Protein AF-A0A9E3PSV3-F1 (afdb_monomer_lite)

Foldseek 3Di:
DKWKAKDAPVDTGDTDPDQVVRLVVCVVVVQWDQDPVNPDIGGPGDIFMWIQDPVGDTDGPDPDDD

Sequence (66 aa):
MGRYRYRTRVLIGPWRDTAERAAADAVRSRQARFEADDAGLVWLVPGTIELADDRGQARGLDRDEA

pLDDT: mean 85.23, std 15.42, range [38.38, 96.69]

Radius of gyration: 11.39 Å; chains: 1; bounding box: 25×28×28 Å

Secondary structure (DSSP, 8-state):
--EEEEEESS-BPPPBSSHHHHHHHHHHTTSEEE-TTS--EEESSSEEEEEE-TTS-EEE------

Structure (mmCIF, N/CA/C/O backbone):
data_AF-A0A9E3PSV3-F1
#
_entry.id   AF-A0A9E3PSV3-F1
#
loop_
_atom_site.group_PDB
_atom_site.id
_atom_site.type_symbol
_atom_site.label_atom_id
_atom_site.label_alt_id
_atom_site.label_comp_id
_atom_site.label_asym_id
_atom_site.label_entity_id
_atom_site.label_seq_id
_atom_site.pdbx_PDB_ins_code
_atom_site.Cartn_x
_atom_site.Cartn_y
_atom_site.Cartn_z
_atom_site.occupancy
_atom_site.B_iso_or_equiv
_atom_site.auth_seq_id
_atom_site.auth_comp_id
_atom_site.auth_asym_id
_atom_site.auth_atom_id
_atom_site.pdbx_PDB_model_num
ATOM 1 N N . MET A 1 1 ? 11.614 -4.032 -13.957 1.00 64.56 1 MET A N 1
ATOM 2 C CA . MET A 1 1 ? 10.460 -3.169 -13.597 1.00 64.56 1 MET A CA 1
ATOM 3 C C . MET A 1 1 ? 9.648 -3.929 -12.566 1.00 64.56 1 MET A C 1
ATOM 5 O O . MET A 1 1 ? 9.196 -5.026 -12.877 1.00 64.56 1 MET A O 1
ATOM 9 N N . GLY A 1 2 ? 9.540 -3.403 -11.345 1.00 81.12 2 GLY A N 1
ATOM 10 C CA . GLY A 1 2 ? 8.830 -4.073 -10.255 1.00 81.12 2 GLY A CA 1
ATOM 11 C C . GLY A 1 2 ? 7.329 -4.171 -10.523 1.00 81.12 2 GLY A C 1
ATOM 12 O O . GLY A 1 2 ? 6.755 -3.277 -11.140 1.00 81.12 2 GLY A O 1
ATOM 13 N N . ARG A 1 3 ? 6.691 -5.254 -10.071 1.00 92.50 3 ARG A N 1
ATOM 14 C CA . ARG A 1 3 ? 5.224 -5.344 -10.012 1.00 92.50 3 ARG A CA 1
ATOM 15 C C . ARG A 1 3 ? 4.790 -5.271 -8.559 1.00 92.50 3 ARG A C 1
ATOM 17 O O . ARG A 1 3 ? 5.389 -5.939 -7.731 1.00 92.50 3 ARG A O 1
ATOM 24 N N . TYR A 1 4 ? 3.745 -4.519 -8.255 1.00 95.31 4 TYR A N 1
ATOM 25 C CA . TYR A 1 4 ? 3.256 -4.292 -6.897 1.00 95.31 4 TYR A CA 1
ATOM 26 C C . TYR A 1 4 ? 1.844 -4.843 -6.732 1.00 95.31 4 TYR A C 1
ATOM 28 O O . TYR A 1 4 ? 1.047 -4.748 -7.658 1.00 95.31 4 TYR A O 1
ATOM 36 N N . ARG A 1 5 ? 1.485 -5.398 -5.579 1.00 96.31 5 ARG A N 1
ATOM 37 C CA . ARG A 1 5 ? 0.083 -5.721 -5.265 1.00 96.31 5 ARG A CA 1
ATOM 38 C C . ARG A 1 5 ? -0.173 -5.588 -3.780 1.00 96.31 5 ARG A C 1
ATOM 40 O O . ARG A 1 5 ? 0.739 -5.750 -2.982 1.00 96.31 5 ARG A O 1
ATOM 47 N N . TYR A 1 6 ? -1.420 -5.366 -3.403 1.00 96.12 6 TYR A N 1
ATOM 48 C CA . TYR A 1 6 ? -1.805 -5.450 -2.004 1.00 96.12 6 TYR A CA 1
ATOM 49 C C . TYR A 1 6 ? -2.068 -6.908 -1.612 1.00 96.12 6 TYR A C 1
ATOM 51 O O . TYR A 1 6 ? -2.588 -7.699 -2.408 1.00 96.12 6 TYR A O 1
ATOM 59 N N . ARG A 1 7 ? -1.742 -7.263 -0.373 1.00 96.19 7 ARG A N 1
ATOM 60 C CA . ARG A 1 7 ? -2.083 -8.553 0.221 1.00 96.19 7 ARG A CA 1
ATOM 61 C C . ARG A 1 7 ? -2.552 -8.362 1.648 1.00 96.19 7 ARG A C 1
ATOM 63 O O . ARG A 1 7 ? -1.905 -7.693 2.438 1.00 96.19 7 ARG A O 1
ATOM 70 N N . THR A 1 8 ? -3.652 -9.014 1.976 1.00 95.00 8 THR A N 1
ATOM 71 C CA . THR A 1 8 ? -4.131 -9.211 3.345 1.00 95.00 8 THR A CA 1
ATOM 72 C C . THR A 1 8 ? -4.175 -10.709 3.632 1.00 95.00 8 THR A C 1
ATOM 74 O O . THR A 1 8 ? -3.856 -11.538 2.773 1.00 95.00 8 THR A O 1
ATOM 77 N N . ARG A 1 9 ? -4.623 -11.087 4.830 1.00 92.44 9 ARG A N 1
ATOM 78 C CA . ARG A 1 9 ? -4.830 -12.498 5.179 1.00 92.44 9 ARG A CA 1
ATOM 79 C C . ARG A 1 9 ? -5.860 -13.210 4.289 1.00 92.44 9 ARG A C 1
ATOM 81 O O . ARG A 1 9 ? -5.752 -14.417 4.106 1.00 92.44 9 ARG A O 1
ATOM 88 N N . VAL A 1 10 ? -6.851 -12.484 3.767 1.00 92.00 10 VAL A N 1
ATOM 89 C CA . VAL A 1 10 ? -8.012 -13.065 3.062 1.00 92.00 10 VAL A CA 1
ATOM 90 C C . VAL A 1 10 ? -8.132 -12.637 1.600 1.00 92.00 10 VAL A C 1
ATOM 92 O O . VAL A 1 10 ? -8.793 -13.317 0.822 1.00 92.00 10 VAL A O 1
ATOM 95 N N . LEU A 1 11 ? -7.496 -11.532 1.206 1.00 94.56 11 LEU A N 1
ATOM 96 C CA . LEU A 1 11 ? -7.594 -10.959 -0.135 1.00 94.56 11 LEU A CA 1
ATOM 97 C C . LEU A 1 11 ? -6.216 -10.633 -0.701 1.00 94.56 11 LEU A C 1
ATOM 99 O O . LEU A 1 11 ? -5.369 -10.059 -0.014 1.00 94.56 11 LEU A O 1
ATOM 103 N N . ILE A 1 12 ? -6.035 -10.951 -1.980 1.00 95.81 12 ILE A N 1
ATOM 104 C CA . ILE A 1 12 ? -4.836 -10.648 -2.759 1.00 95.81 12 ILE A CA 1
ATOM 105 C C . ILE A 1 12 ? -5.268 -9.836 -3.976 1.00 95.81 12 ILE A C 1
ATOM 107 O O . ILE A 1 12 ? -6.130 -10.271 -4.741 1.00 95.81 12 ILE A O 1
ATOM 111 N N . GLY A 1 13 ? -4.675 -8.657 -4.137 1.00 95.12 13 GLY A N 1
ATOM 112 C CA . GLY A 1 13 ? -4.938 -7.770 -5.260 1.00 95.12 13 GLY A CA 1
ATOM 113 C C . GLY A 1 13 ? -4.230 -8.184 -6.553 1.00 95.12 13 GLY A C 1
ATOM 114 O O . GLY A 1 13 ? -3.309 -9.009 -6.540 1.00 95.12 13 GLY A O 1
ATOM 115 N N . PRO A 1 14 ? -4.620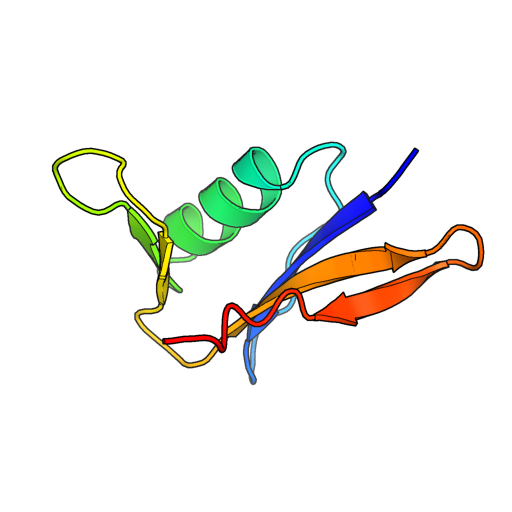 -7.585 -7.689 1.00 95.56 14 PRO A N 1
ATOM 116 C CA . PRO A 1 14 ? -3.900 -7.745 -8.945 1.00 95.56 14 PRO A CA 1
ATOM 117 C C . PRO A 1 14 ? -2.517 -7.081 -8.885 1.00 95.56 14 PRO A C 1
ATOM 119 O O . PRO A 1 14 ? -2.308 -6.103 -8.168 1.00 95.56 14 PRO A O 1
ATOM 122 N N . TRP A 1 15 ? -1.583 -7.586 -9.692 1.00 95.19 15 TRP A N 1
ATOM 123 C CA . TRP A 1 15 ? -0.294 -6.933 -9.912 1.00 95.19 15 TRP A CA 1
ATOM 124 C C . TRP A 1 15 ? -0.461 -5.617 -10.679 1.00 95.19 15 TRP A C 1
ATOM 126 O O . TRP A 1 15 ? -1.190 -5.544 -11.670 1.00 95.19 15 TRP A O 1
ATOM 136 N N . ARG A 1 16 ? 0.263 -4.594 -10.235 1.00 95.19 16 ARG A N 1
ATOM 137 C CA . ARG A 1 16 ? 0.318 -3.236 -10.771 1.00 95.19 16 ARG A CA 1
ATOM 138 C C . ARG A 1 16 ? 1.750 -2.840 -11.078 1.00 95.19 16 ARG A C 1
ATOM 140 O O . ARG A 1 16 ? 2.698 -3.431 -10.577 1.00 95.19 16 ARG A O 1
ATOM 147 N N . ASP A 1 17 ? 1.879 -1.838 -11.921 1.00 93.81 17 ASP A N 1
ATOM 148 C CA . ASP A 1 17 ? 3.131 -1.205 -12.321 1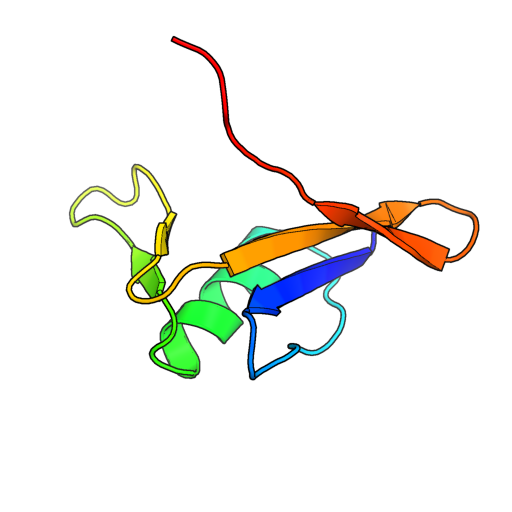.00 93.81 17 ASP A CA 1
ATOM 149 C C . ASP A 1 17 ? 3.691 -0.255 -11.253 1.00 93.81 17 ASP A C 1
ATOM 151 O O . ASP A 1 17 ? 4.897 -0.028 -11.230 1.00 93.81 17 ASP A O 1
ATOM 155 N N . THR A 1 18 ? 2.851 0.253 -10.342 1.00 92.94 18 THR A N 1
ATOM 156 C CA . THR A 1 18 ? 3.284 1.128 -9.239 1.00 92.94 18 THR A CA 1
ATOM 157 C C . THR A 1 18 ? 2.676 0.732 -7.891 1.00 92.94 18 THR A C 1
ATOM 159 O O . THR A 1 18 ? 1.597 0.126 -7.827 1.00 92.94 18 THR A O 1
ATOM 162 N N 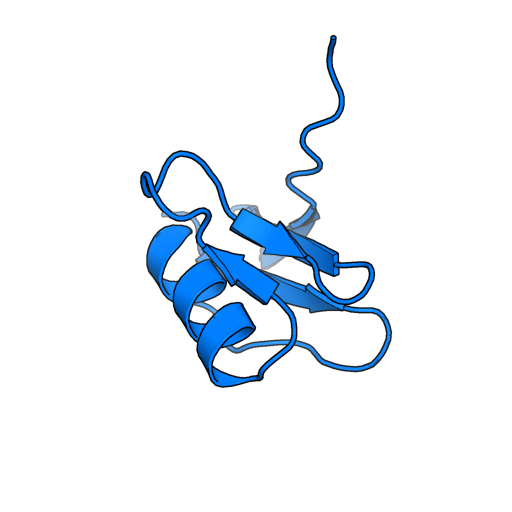. ALA A 1 19 ? 3.365 1.091 -6.803 1.0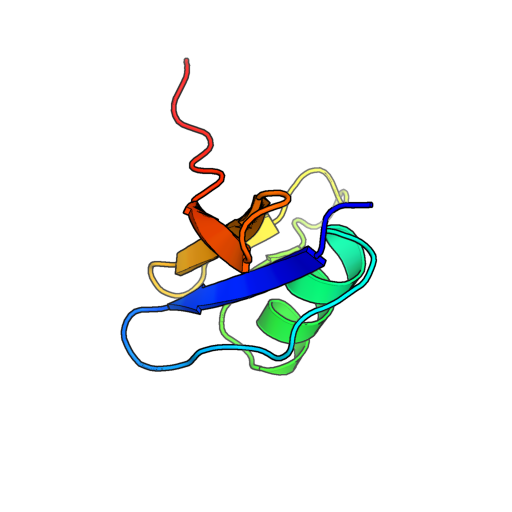0 92.31 19 ALA A N 1
ATOM 163 C CA . ALA A 1 19 ? 2.911 0.844 -5.436 1.00 92.31 19 ALA A CA 1
ATOM 164 C C . ALA A 1 19 ? 1.624 1.620 -5.112 1.00 92.31 19 ALA A C 1
ATOM 166 O O . ALA A 1 19 ? 0.727 1.088 -4.463 1.00 92.31 19 ALA A O 1
ATOM 167 N N . GLU A 1 20 ? 1.480 2.837 -5.634 1.00 93.25 20 GLU A N 1
ATOM 168 C CA . GLU A 1 20 ? 0.320 3.711 -5.427 1.00 93.25 20 GLU A CA 1
ATOM 169 C C . GLU A 1 20 ? -0.944 3.101 -6.032 1.00 93.25 20 GLU A C 1
ATOM 171 O O . GLU A 1 20 ? -2.014 3.148 -5.428 1.00 93.25 20 GLU A O 1
ATOM 176 N N . ARG A 1 21 ? -0.839 2.462 -7.206 1.00 95.19 21 ARG A N 1
ATOM 177 C CA . ARG A 1 21 ? -1.981 1.759 -7.810 1.00 95.19 21 ARG A CA 1
ATOM 178 C C . ARG A 1 21 ? -2.364 0.517 -7.012 1.00 95.19 21 ARG A C 1
ATOM 180 O O . ARG A 1 21 ? -3.554 0.240 -6.872 1.00 95.19 21 ARG A O 1
ATOM 187 N N . ALA A 1 22 ? -1.386 -0.211 -6.471 1.00 96.12 22 ALA A N 1
ATOM 188 C CA . ALA A 1 22 ? -1.652 -1.330 -5.569 1.00 96.12 22 ALA A CA 1
ATOM 189 C C . ALA A 1 22 ? -2.325 -0.862 -4.263 1.00 96.12 22 ALA A C 1
ATOM 191 O O . ALA A 1 22 ? -3.290 -1.481 -3.814 1.00 96.12 22 ALA A O 1
ATOM 192 N N . ALA A 1 23 ? -1.878 0.263 -3.699 1.00 95.19 23 ALA A N 1
ATOM 193 C CA . ALA A 1 23 ? -2.483 0.899 -2.532 1.00 95.19 23 ALA A CA 1
ATOM 194 C C . ALA A 1 23 ? -3.917 1.376 -2.816 1.00 95.19 23 ALA A C 1
ATOM 196 O O . ALA A 1 23 ? -4.833 1.075 -2.051 1.00 95.19 23 ALA A O 1
ATOM 197 N N . ALA A 1 24 ? -4.152 2.030 -3.956 1.00 95.38 24 ALA A N 1
ATOM 198 C CA . ALA A 1 24 ? -5.484 2.459 -4.374 1.00 95.38 24 ALA A CA 1
ATOM 199 C C . ALA A 1 24 ? -6.459 1.277 -4.504 1.00 95.38 24 ALA A C 1
ATOM 201 O O . ALA A 1 24 ? -7.633 1.401 -4.155 1.00 95.38 24 ALA A O 1
ATOM 202 N N . ASP A 1 25 ? -5.989 0.114 -4.960 1.00 96.69 25 ASP A N 1
ATOM 203 C CA . ASP A 1 25 ? -6.810 -1.097 -5.021 1.00 96.69 25 ASP A CA 1
ATOM 204 C C . ASP A 1 25 ? -7.149 -1.650 -3.627 1.00 96.69 25 ASP A C 1
ATOM 206 O O . ASP A 1 25 ? -8.284 -2.091 -3.410 1.00 96.69 25 ASP A O 1
ATOM 210 N N . ALA A 1 26 ? -6.222 -1.572 -2.666 1.00 96.19 26 ALA A N 1
ATOM 211 C CA . ALA A 1 26 ? -6.496 -1.911 -1.268 1.00 96.19 26 ALA A CA 1
ATOM 212 C C . ALA A 1 26 ? -7.582 -0.997 -0.675 1.00 96.19 26 ALA A C 1
ATOM 214 O O . ALA A 1 26 ? -8.502 -1.478 -0.009 1.00 96.19 26 ALA A O 1
ATOM 215 N N . VAL A 1 27 ? -7.524 0.307 -0.974 1.00 95.69 27 VAL A N 1
ATOM 216 C CA . VAL A 1 27 ? -8.526 1.294 -0.540 1.00 95.69 27 VAL A CA 1
ATOM 217 C C . VAL A 1 27 ? -9.884 1.042 -1.191 1.00 95.69 27 VAL A C 1
ATOM 219 O O . VAL A 1 27 ? -10.898 0.957 -0.498 1.00 95.69 27 VAL A O 1
ATOM 222 N N . ARG A 1 28 ? -9.921 0.831 -2.512 1.00 95.94 28 ARG A N 1
ATOM 223 C CA . ARG A 1 28 ? -11.151 0.480 -3.249 1.00 95.94 28 ARG A CA 1
ATOM 224 C C . ARG A 1 28 ? -11.812 -0.780 -2.699 1.00 95.94 28 ARG A C 1
ATOM 226 O O . ARG A 1 28 ? -13.035 -0.847 -2.615 1.00 95.94 28 ARG A O 1
ATOM 233 N N . SER A 1 29 ? -11.000 -1.748 -2.283 1.00 95.75 29 SER A N 1
ATOM 234 C CA . SER A 1 29 ? -11.453 -3.007 -1.686 1.00 95.75 29 SER A CA 1
ATOM 235 C C . SER A 1 29 ? -11.780 -2.889 -0.194 1.00 95.75 29 SER A C 1
ATOM 237 O O . SER A 1 29 ? -12.045 -3.903 0.451 1.00 95.75 29 SER A O 1
ATOM 239 N N . ARG A 1 30 ? -11.758 -1.674 0.375 1.00 96.12 30 ARG A N 1
ATOM 240 C CA . ARG A 1 30 ? -12.012 -1.381 1.797 1.00 96.12 30 ARG A CA 1
ATOM 241 C C . ARG A 1 30 ? -11.077 -2.127 2.758 1.00 96.12 30 ARG A C 1
ATOM 243 O O . ARG A 1 30 ? -11.461 -2.432 3.881 1.00 96.12 30 ARG A O 1
ATOM 250 N N . GLN A 1 31 ? -9.861 -2.441 2.312 1.00 96.38 31 GLN A N 1
ATOM 251 C CA . GLN A 1 31 ? -8.825 -3.084 3.131 1.00 96.38 31 GLN A CA 1
ATOM 252 C C . GLN A 1 31 ? -7.905 -2.060 3.804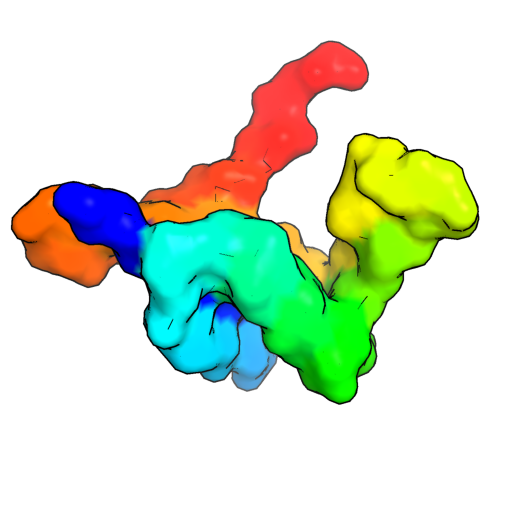 1.00 96.38 31 GLN A C 1
ATOM 254 O O . GLN A 1 31 ? -7.302 -2.344 4.836 1.00 96.38 31 GLN A O 1
ATOM 259 N N . ALA A 1 32 ? -7.809 -0.863 3.229 1.00 96.19 32 ALA A N 1
ATOM 260 C CA . ALA A 1 32 ? -6.990 0.239 3.710 1.00 96.19 32 ALA A CA 1
ATOM 261 C C . ALA A 1 32 ? -7.693 1.583 3.459 1.00 96.19 32 ALA A C 1
ATOM 263 O O . ALA A 1 32 ? -8.739 1.639 2.809 1.00 96.19 32 ALA A O 1
ATOM 264 N N . ARG A 1 33 ? -7.106 2.668 3.955 1.00 95.69 33 ARG A N 1
ATOM 265 C CA . ARG A 1 33 ? -7.462 4.056 3.641 1.00 95.69 33 ARG A CA 1
ATOM 266 C C . ARG A 1 33 ? -6.190 4.893 3.519 1.00 95.69 33 ARG A C 1
ATOM 268 O O . ARG A 1 33 ? -5.185 4.550 4.133 1.00 95.69 33 ARG A O 1
ATOM 275 N N . PHE A 1 34 ? -6.243 5.987 2.771 1.00 92.44 34 PHE A N 1
ATOM 276 C CA . PHE A 1 34 ? -5.213 7.020 2.873 1.00 92.44 34 PHE A CA 1
ATOM 277 C C . PHE A 1 34 ? -5.474 7.885 4.111 1.00 92.44 34 PHE A C 1
ATOM 279 O O . PHE A 1 34 ? -6.626 8.047 4.537 1.00 92.44 34 PHE A O 1
ATOM 286 N N . GLU A 1 35 ? -4.409 8.384 4.730 1.00 90.31 35 GLU A N 1
ATOM 287 C CA . GLU A 1 35 ? -4.527 9.447 5.730 1.00 90.31 35 GLU A CA 1
ATOM 288 C C . GLU A 1 35 ? -5.043 10.739 5.092 1.00 90.31 35 GLU A C 1
ATOM 290 O O . GLU A 1 35 ? -4.934 10.928 3.885 1.00 90.31 35 GLU A O 1
ATOM 295 N N . ALA A 1 36 ? -5.631 11.623 5.904 1.00 79.00 36 ALA A N 1
ATOM 296 C CA . ALA A 1 36 ? -6.268 12.850 5.417 1.00 79.00 36 ALA A CA 1
ATOM 297 C C . ALA A 1 36 ? -5.299 13.783 4.667 1.00 79.00 36 ALA A C 1
ATOM 299 O O . ALA A 1 36 ? -5.738 14.519 3.788 1.00 79.00 36 ALA A O 1
ATOM 300 N N . ASP A 1 37 ? -4.004 13.695 4.977 1.00 82.12 37 ASP A N 1
ATOM 301 C CA . ASP A 1 37 ? -2.944 14.506 4.372 1.00 82.12 37 ASP A CA 1
ATOM 302 C C . ASP A 1 37 ? -2.174 13.751 3.269 1.00 82.12 37 ASP A C 1
ATOM 304 O O . ASP A 1 37 ? -1.070 14.150 2.906 1.00 82.12 37 ASP A O 1
ATOM 308 N N . ASP A 1 38 ? -2.695 12.610 2.791 1.00 68.19 38 ASP A N 1
ATOM 309 C CA . ASP A 1 38 ? -2.020 11.683 1.862 1.00 68.19 38 ASP A CA 1
ATOM 310 C C . ASP A 1 38 ? -0.629 11.203 2.343 1.00 68.19 38 ASP A C 1
ATOM 312 O O . ASP A 1 38 ? 0.153 10.626 1.586 1.00 68.19 38 ASP A O 1
ATOM 316 N N . ALA A 1 39 ? -0.325 11.382 3.634 1.00 75.56 39 ALA A N 1
ATOM 317 C CA . ALA A 1 39 ? 0.977 11.089 4.232 1.00 75.56 39 ALA A CA 1
ATOM 318 C C . ALA A 1 39 ? 1.309 9.585 4.298 1.00 75.56 39 ALA A C 1
ATOM 320 O O . ALA A 1 39 ? 2.472 9.201 4.463 1.00 75.56 39 ALA A O 1
ATOM 321 N N . GLY A 1 40 ? 0.308 8.714 4.142 1.00 84.31 40 GLY A N 1
ATOM 322 C CA . GLY A 1 40 ? 0.517 7.276 4.184 1.00 84.31 40 GLY A CA 1
ATOM 323 C C . GLY A 1 40 ? -0.736 6.441 3.949 1.00 84.31 40 GLY A C 1
ATOM 324 O O . GLY A 1 40 ? -1.874 6.902 4.061 1.00 84.31 40 GLY A O 1
ATOM 325 N N . LEU A 1 41 ? -0.501 5.171 3.618 1.00 92.56 41 LEU A N 1
ATOM 326 C CA . LEU A 1 41 ? -1.526 4.136 3.570 1.00 92.56 41 LEU A CA 1
ATOM 327 C C . LEU A 1 41 ? -1.705 3.545 4.972 1.00 92.56 41 LEU A C 1
ATOM 329 O O . LEU A 1 41 ? -0.768 2.981 5.533 1.00 92.56 41 LEU A O 1
ATOM 333 N N . VAL A 1 42 ? -2.923 3.610 5.502 1.00 94.69 42 VAL A N 1
ATOM 334 C CA . VAL A 1 42 ? -3.301 2.978 6.768 1.00 94.69 42 VAL A CA 1
ATOM 335 C C . VAL A 1 42 ? -4.165 1.763 6.483 1.00 94.69 42 VAL A C 1
ATOM 337 O O . VAL A 1 42 ? -5.247 1.856 5.900 1.00 94.69 42 VAL A O 1
ATOM 340 N N . TRP A 1 43 ? -3.701 0.607 6.931 1.00 95.06 43 TRP A N 1
ATOM 341 C CA . TRP A 1 43 ? -4.422 -0.650 6.809 1.00 95.06 43 TRP A CA 1
ATOM 342 C C . TRP A 1 43 ? -5.577 -0.725 7.813 1.00 95.06 43 TRP A C 1
ATOM 344 O O . TRP A 1 43 ? -5.384 -0.549 9.012 1.00 95.06 43 TRP A O 1
ATOM 354 N N . LEU A 1 44 ? -6.789 -0.997 7.324 1.00 94.75 44 LEU A N 1
ATOM 355 C CA . LEU A 1 44 ? -7.964 -1.252 8.171 1.00 94.75 44 LEU A CA 1
ATOM 356 C C . LEU A 1 44 ? -7.956 -2.690 8.701 1.00 94.75 44 LEU A C 1
ATOM 358 O O . LEU A 1 44 ? -8.491 -2.972 9.770 1.00 94.75 44 LEU A O 1
ATOM 362 N N . VAL A 1 45 ? -7.338 -3.595 7.941 1.00 93.25 45 VAL A N 1
ATOM 363 C CA . VAL A 1 45 ? -7.040 -4.975 8.327 1.00 93.25 45 VAL A CA 1
ATOM 364 C C . VAL A 1 45 ? -5.571 -5.269 8.031 1.00 93.25 45 VAL A C 1
ATOM 366 O O . VAL A 1 45 ? -5.062 -4.730 7.050 1.00 93.25 45 VAL A O 1
ATOM 369 N N . PRO A 1 46 ? -4.891 -6.143 8.797 1.00 94.94 46 PRO A N 1
ATOM 370 C CA . PRO A 1 46 ? -3.482 -6.450 8.566 1.00 94.94 46 PRO A CA 1
ATOM 371 C C . PRO A 1 46 ? -3.192 -6.833 7.109 1.00 94.94 46 PRO A C 1
ATOM 373 O O . PRO A 1 46 ? -3.782 -7.775 6.560 1.00 94.94 46 PRO A O 1
ATOM 376 N N . GLY A 1 47 ? -2.277 -6.093 6.493 1.00 95.38 47 GLY A N 1
ATOM 377 C CA . GLY A 1 47 ? -1.897 -6.260 5.102 1.00 95.38 47 GLY A CA 1
ATOM 378 C C . GLY A 1 47 ? -0.612 -5.519 4.764 1.00 95.38 47 GLY A C 1
ATOM 379 O O . GLY A 1 47 ? -0.090 -4.758 5.571 1.00 95.38 47 GLY A O 1
ATOM 380 N N . THR A 1 48 ? -0.100 -5.782 3.567 1.00 96.50 48 THR A N 1
ATOM 381 C CA . THR A 1 48 ? 1.150 -5.215 3.055 1.00 96.50 48 THR A CA 1
ATOM 382 C C . THR A 1 48 ? 1.062 -4.989 1.546 1.00 96.50 48 THR A C 1
ATOM 384 O O . THR A 1 48 ? 0.218 -5.583 0.859 1.00 96.50 48 THR A O 1
ATOM 387 N N . ILE A 1 49 ? 1.920 -4.116 1.020 1.00 95.31 49 ILE A N 1
ATOM 388 C CA . ILE A 1 49 ? 2.153 -4.012 -0.421 1.00 95.31 49 ILE A CA 1
ATOM 389 C C . ILE A 1 49 ? 3.334 -4.918 -0.749 1.00 95.31 49 ILE A C 1
ATOM 391 O O . ILE A 1 49 ? 4.456 -4.689 -0.310 1.00 95.31 49 ILE A O 1
ATOM 395 N N . GLU A 1 50 ? 3.080 -5.964 -1.523 1.00 94.69 50 GLU A N 1
ATOM 396 C CA . GLU A 1 50 ? 4.121 -6.851 -2.015 1.00 94.69 50 GLU A CA 1
ATOM 397 C C . GLU A 1 50 ? 4.750 -6.284 -3.292 1.00 94.69 50 GLU A C 1
ATOM 399 O O . GLU A 1 50 ? 4.036 -5.829 -4.186 1.00 94.69 50 GLU A O 1
ATOM 404 N N . LEU A 1 51 ? 6.072 -6.393 -3.410 1.00 92.69 51 LEU A N 1
ATOM 405 C CA . LEU A 1 51 ? 6.847 -6.166 -4.627 1.00 92.69 51 LEU A CA 1
ATOM 406 C C . LEU A 1 51 ? 7.297 -7.514 -5.202 1.00 92.69 51 LEU A C 1
ATOM 408 O O . LEU A 1 51 ? 7.943 -8.301 -4.514 1.00 92.69 51 LEU A O 1
ATOM 412 N N . ALA A 1 52 ? 6.971 -7.782 -6.463 1.00 88.81 52 ALA A N 1
ATOM 413 C CA . ALA A 1 52 ? 7.553 -8.875 -7.223 1.00 88.81 52 ALA A CA 1
ATOM 414 C C . ALA A 1 52 ? 9.013 -8.545 -7.556 1.00 88.81 52 ALA A C 1
ATOM 416 O O . ALA A 1 52 ? 9.280 -7.549 -8.234 1.00 88.81 52 ALA A O 1
ATOM 417 N N . ASP A 1 53 ? 9.934 -9.400 -7.118 1.00 76.19 53 ASP A N 1
ATOM 418 C CA . ASP A 1 53 ? 11.309 -9.400 -7.604 1.00 76.19 53 ASP A CA 1
ATOM 419 C C . ASP A 1 53 ? 11.367 -9.801 -9.093 1.00 76.19 53 ASP A C 1
ATOM 421 O O . ASP A 1 53 ? 10.383 -10.273 -9.678 1.00 76.19 53 ASP A O 1
ATOM 425 N N . ASP A 1 54 ? 12.530 -9.631 -9.727 1.00 64.62 54 ASP A N 1
ATOM 426 C CA . ASP A 1 54 ? 12.738 -9.973 -11.144 1.00 64.62 54 ASP A CA 1
ATOM 427 C C . ASP A 1 54 ? 12.541 -11.478 -11.444 1.00 64.62 54 ASP A C 1
ATOM 429 O O . ASP A 1 54 ? 12.478 -11.882 -12.604 1.00 64.62 54 ASP A O 1
ATOM 433 N N . ARG A 1 55 ? 12.393 -12.319 -10.409 1.00 61.97 55 ARG A N 1
ATOM 434 C CA . ARG A 1 55 ? 12.062 -13.750 -10.503 1.00 61.97 55 ARG A CA 1
ATOM 435 C C . ARG A 1 55 ? 10.569 -14.029 -10.276 1.00 61.97 55 ARG A C 1
ATOM 437 O O . ARG A 1 55 ? 10.156 -15.185 -10.290 1.00 61.97 55 ARG A O 1
ATOM 444 N N . GLY A 1 56 ? 9.747 -12.993 -10.088 1.00 59.59 56 GLY A N 1
ATOM 445 C CA . GLY A 1 56 ? 8.308 -13.092 -9.844 1.00 59.59 56 GLY A CA 1
ATOM 446 C C . GLY A 1 56 ? 7.920 -13.421 -8.400 1.00 59.59 56 GLY A C 1
ATOM 447 O O . GLY A 1 56 ? 6.755 -13.732 -8.155 1.00 59.59 56 GLY A O 1
ATOM 448 N N . GLN A 1 57 ? 8.851 -13.355 -7.447 1.00 61.56 57 GLN A N 1
ATOM 449 C CA . GLN A 1 57 ? 8.580 -13.620 -6.037 1.00 61.56 57 GLN A CA 1
ATOM 450 C C . GLN A 1 57 ? 8.158 -12.346 -5.314 1.00 61.56 57 GLN A C 1
ATOM 452 O O . GLN A 1 57 ? 8.822 -11.318 -5.388 1.00 61.56 57 GLN A O 1
ATOM 457 N N . ALA A 1 58 ? 7.053 -12.434 -4.586 1.00 67.88 58 ALA A N 1
ATOM 458 C CA . ALA A 1 58 ? 6.492 -11.335 -3.824 1.00 67.88 58 ALA A CA 1
ATOM 459 C C . ALA A 1 58 ? 7.230 -11.151 -2.483 1.00 67.88 58 ALA A C 1
ATOM 461 O O . ALA A 1 58 ? 7.311 -12.096 -1.699 1.00 67.88 58 ALA A O 1
ATOM 462 N N . ARG A 1 59 ? 7.739 -9.946 -2.203 1.00 71.38 59 ARG A N 1
ATOM 463 C CA . ARG A 1 59 ? 8.274 -9.543 -0.891 1.00 71.38 59 ARG A CA 1
ATOM 464 C C . ARG A 1 59 ? 7.426 -8.415 -0.310 1.00 71.38 59 ARG A C 1
ATOM 466 O O . ARG A 1 59 ? 7.188 -7.436 -1.011 1.00 71.38 59 ARG A O 1
ATOM 473 N N . GLY A 1 60 ? 6.960 -8.561 0.930 1.00 63.66 60 GLY A N 1
ATOM 474 C CA . GLY A 1 60 ? 6.222 -7.508 1.635 1.00 63.66 60 GLY A CA 1
ATOM 475 C C . GLY A 1 60 ? 7.116 -6.299 1.904 1.00 63.66 60 GLY A C 1
ATOM 476 O O . GLY A 1 60 ? 8.252 -6.461 2.350 1.00 63.66 60 GLY A O 1
ATOM 477 N N . LEU A 1 61 ? 6.621 -5.104 1.593 1.00 62.97 61 LEU A N 1
ATOM 478 C CA . LEU A 1 61 ? 7.214 -3.837 2.010 1.00 62.97 61 LEU A CA 1
ATOM 479 C C . LEU A 1 61 ? 6.586 -3.461 3.353 1.00 62.97 61 LEU A C 1
ATOM 481 O O . LEU A 1 61 ? 5.691 -2.619 3.419 1.00 62.97 61 LEU A O 1
ATOM 485 N N . ASP A 1 62 ? 7.012 -4.139 4.413 1.00 55.59 62 ASP A N 1
ATOM 486 C CA . ASP A 1 62 ? 6.605 -3.780 5.766 1.00 55.59 62 ASP A CA 1
ATOM 487 C C . ASP A 1 62 ? 7.450 -2.585 6.213 1.00 55.59 62 ASP A C 1
ATOM 489 O O . ASP A 1 62 ? 8.680 -2.644 6.255 1.00 55.59 62 ASP A O 1
ATOM 493 N N . ARG A 1 63 ? 6.785 -1.456 6.476 1.00 48.88 63 ARG A N 1
ATOM 494 C CA . ARG A 1 63 ? 7.405 -0.270 7.070 1.00 48.88 63 ARG A CA 1
ATOM 495 C C . ARG A 1 63 ? 7.522 -0.505 8.577 1.00 48.88 63 ARG A C 1
ATOM 497 O O . ARG A 1 63 ? 6.765 0.071 9.345 1.00 48.88 63 ARG A O 1
ATOM 504 N N . ASP A 1 64 ? 8.446 -1.373 8.965 1.00 57.22 64 ASP A N 1
ATOM 505 C CA . ASP A 1 64 ? 9.019 -1.385 10.308 1.00 57.22 64 ASP A CA 1
ATOM 506 C C . ASP A 1 64 ? 10.344 -0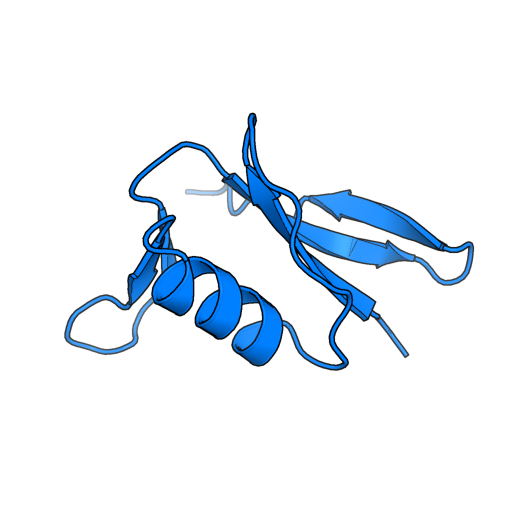.625 10.234 1.00 57.22 64 ASP A C 1
ATOM 508 O O . ASP A 1 64 ? 11.315 -1.149 9.700 1.00 57.22 64 ASP A O 1
ATOM 512 N N . GLU A 1 65 ? 10.359 0.624 10.704 1.00 42.62 65 GLU A N 1
ATOM 513 C CA . GLU A 1 65 ? 11.461 1.172 11.508 1.00 42.62 65 GLU A CA 1
ATOM 514 C C . GLU A 1 65 ? 11.115 2.575 12.049 1.00 42.62 65 GLU A C 1
ATOM 516 O O . GLU A 1 65 ? 10.726 3.466 11.287 1.00 42.62 65 GLU A O 1
ATOM 521 N N . ALA A 1 66 ? 11.364 2.711 13.362 1.00 38.38 66 ALA A N 1
ATOM 522 C CA . ALA A 1 66 ? 11.315 3.869 14.272 1.00 38.38 66 ALA A CA 1
ATOM 523 C C . ALA A 1 66 ? 9.964 4.234 14.918 1.00 38.38 66 ALA A C 1
ATOM 525 O O . ALA A 1 66 ? 9.135 4.923 14.283 1.00 38.38 66 ALA A O 1
#